Protein AF-A0A951C908-F1 (afdb_monomer_lite)

pLDDT: mean 84.34, std 16.62, range [38.09, 98.5]

Radius of gyration: 65.89 Å; chains: 1; bounding box: 167×29×152 Å

Sequence (182 aa):
MKGFLATVSIVTGALLAAGCATHKYVRNTTAPIQAKVDQVGDQTNKNSQEIDDTKKQVQQVDEKAQSGISAAQERASTADQHAATADQHANDALNKANQAGQSADQANHGLDSLRQVVANIDDYKLQTSATVPFKFNQFTLTADAKQDLDKLAGEIKSNKRYFIAVEGFTDNIGAKQYNEAL

Structure (mmCIF, N/CA/C/O backbone):
data_AF-A0A951C908-F1
#
_entry.id   AF-A0A951C908-F1
#
loop_
_atom_site.group_PDB
_atom_site.id
_atom_site.type_symbol
_atom_site.label_atom_id
_atom_site.label_alt_id
_atom_site.label_comp_id
_atom_site.label_asym_id
_atom_site.label_entity_id
_atom_site.label_seq_id
_atom_site.pdbx_PDB_ins_code
_atom_site.Cartn_x
_atom_site.Cartn_y
_atom_site.Cartn_z
_atom_site.occupancy
_atom_site.B_iso_or_equiv
_atom_site.auth_seq_id
_atom_site.auth_comp_id
_atom_site.auth_asym_id
_atom_site.auth_atom_id
_atom_site.pdbx_PDB_model_num
ATOM 1 N N . MET A 1 1 ? -111.734 -0.623 94.283 1.00 38.72 1 MET A N 1
ATOM 2 C CA . MET A 1 1 ? -111.024 -1.919 94.161 1.00 38.72 1 MET A CA 1
ATOM 3 C C . MET A 1 1 ? -109.627 -1.595 93.629 1.00 38.72 1 MET A C 1
ATOM 5 O O . MET A 1 1 ? -109.550 -1.154 92.499 1.00 38.72 1 MET A O 1
ATOM 9 N N . LYS A 1 2 ? -108.636 -1.292 94.481 1.00 38.09 2 LYS A N 1
ATOM 10 C CA . LYS A 1 2 ? -107.624 -2.183 95.106 1.00 38.09 2 LYS A CA 1
ATOM 11 C C . LYS A 1 2 ? -106.778 -3.001 94.104 1.00 38.09 2 LYS A C 1
ATOM 13 O O . LYS A 1 2 ? -107.316 -3.901 93.476 1.00 38.09 2 LYS A O 1
ATOM 18 N N . GLY A 1 3 ? -105.461 -2.738 94.102 1.00 40.25 3 GLY A N 1
ATOM 19 C CA . GLY A 1 3 ? -104.376 -3.519 93.471 1.00 40.25 3 GLY A CA 1
ATOM 20 C C . GLY A 1 3 ? -103.751 -2.773 92.281 1.00 40.25 3 GLY A C 1
ATOM 21 O O . GLY A 1 3 ? -104.494 -2.340 91.421 1.00 40.25 3 GLY A O 1
ATOM 22 N N . PHE A 1 4 ? -102.443 -2.539 92.146 1.00 39.53 4 PHE A N 1
ATOM 23 C CA . PHE A 1 4 ? -101.282 -3.204 92.732 1.00 39.53 4 PHE A CA 1
ATOM 24 C C . PHE A 1 4 ? -100.060 -2.26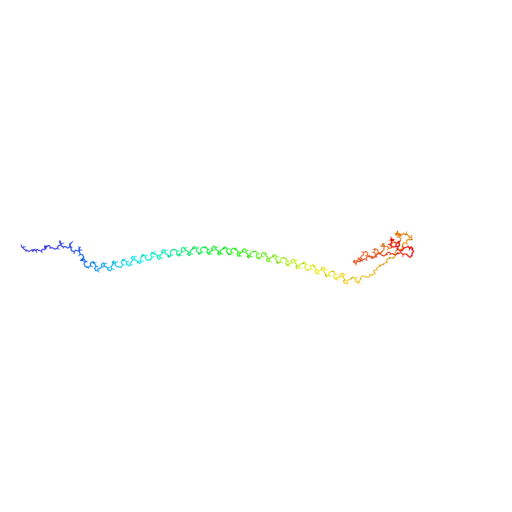1 92.693 1.00 39.53 4 PHE A C 1
ATOM 26 O O . PHE A 1 4 ? -99.907 -1.448 91.785 1.00 39.53 4 PHE A O 1
ATOM 33 N N . LEU A 1 5 ? -99.229 -2.382 93.724 1.00 44.66 5 LEU A N 1
ATOM 34 C CA . LEU A 1 5 ? -97.985 -1.664 93.996 1.00 44.66 5 LEU A CA 1
ATOM 35 C C . LEU A 1 5 ? -96.794 -2.240 93.202 1.00 44.66 5 LEU A C 1
ATOM 37 O O . LEU A 1 5 ? -96.797 -3.415 92.855 1.00 44.66 5 LEU A O 1
ATOM 41 N N . ALA A 1 6 ? -95.733 -1.425 93.132 1.00 45.84 6 ALA A N 1
ATOM 42 C CA . ALA A 1 6 ? -94.312 -1.799 93.078 1.00 45.84 6 ALA A CA 1
ATOM 43 C C . ALA A 1 6 ? -93.662 -2.067 91.706 1.00 45.84 6 ALA A C 1
ATOM 45 O O . ALA A 1 6 ? -93.577 -3.200 91.247 1.00 45.84 6 ALA A O 1
ATOM 46 N N . THR A 1 7 ? -93.001 -1.044 91.147 1.00 43.09 7 THR A N 1
ATOM 47 C CA . THR A 1 7 ? -91.666 -1.220 90.539 1.00 43.09 7 THR A CA 1
ATOM 48 C C . THR A 1 7 ? -90.875 0.084 90.668 1.00 43.09 7 THR A C 1
ATOM 50 O O . THR A 1 7 ? -91.046 1.034 89.913 1.00 43.09 7 THR A O 1
ATOM 53 N N . VAL A 1 8 ? -90.055 0.131 91.713 1.00 45.03 8 VAL A N 1
ATOM 54 C CA . VAL A 1 8 ? -89.189 1.234 92.135 1.00 45.03 8 VAL A CA 1
ATOM 55 C C . VAL A 1 8 ? -87.742 0.751 91.947 1.00 45.03 8 VAL A C 1
ATOM 57 O O . VAL A 1 8 ? -87.398 -0.332 92.407 1.00 45.03 8 VAL A O 1
ATOM 60 N N . SER A 1 9 ? -86.915 1.575 91.296 1.00 46.50 9 SER A N 1
ATOM 61 C CA . SER A 1 9 ? -85.472 1.734 91.571 1.00 46.50 9 SER A CA 1
ATOM 62 C C . SER A 1 9 ? -84.442 0.653 91.207 1.00 46.50 9 SER A C 1
ATOM 64 O O . SER A 1 9 ? -83.816 0.125 92.116 1.00 46.50 9 SER A O 1
ATOM 66 N N . ILE A 1 10 ? -84.081 0.472 89.925 1.00 46.44 10 ILE A N 1
ATOM 67 C CA . ILE A 1 10 ? -82.716 0.014 89.551 1.00 46.44 10 ILE A CA 1
ATOM 68 C C . ILE A 1 10 ? -82.312 0.557 88.161 1.00 46.44 10 ILE A C 1
ATOM 70 O O . ILE A 1 10 ? -82.307 -0.184 87.187 1.00 46.44 10 ILE A O 1
ATOM 74 N N . VAL A 1 11 ? -81.979 1.848 88.023 1.00 49.12 11 VAL A N 1
ATOM 75 C CA . VAL A 1 11 ? -81.277 2.342 86.803 1.00 49.12 11 VAL A CA 1
ATOM 76 C C . VAL A 1 11 ? -80.090 3.270 87.124 1.00 49.12 11 VAL A C 1
ATOM 78 O O . VAL A 1 11 ? -79.195 3.442 86.305 1.00 49.12 11 VAL A O 1
ATOM 81 N N . THR A 1 12 ? -79.965 3.792 88.345 1.00 51.06 12 THR A N 1
ATOM 82 C CA . THR A 1 12 ? -78.997 4.867 88.653 1.00 51.06 12 THR A CA 1
ATOM 83 C C . THR A 1 12 ? -77.665 4.395 89.267 1.00 51.06 12 THR A C 1
ATOM 85 O O . THR A 1 12 ? -77.062 5.125 90.045 1.00 51.06 12 THR A O 1
ATOM 88 N N . GLY A 1 13 ? -77.191 3.178 88.967 1.00 48.75 13 GLY A N 1
ATOM 89 C CA . GLY A 1 13 ? -76.059 2.566 89.695 1.00 48.75 13 GLY A CA 1
ATOM 90 C C . GLY A 1 13 ? -74.905 1.983 88.872 1.00 48.75 13 GLY A C 1
ATOM 91 O O . GLY A 1 13 ? -74.018 1.377 89.462 1.00 48.75 13 GLY A O 1
ATOM 92 N N . ALA A 1 14 ? -74.886 2.124 87.543 1.00 47.53 14 ALA A N 1
ATOM 93 C CA . ALA A 1 14 ? -73.928 1.407 86.682 1.00 47.53 14 ALA A CA 1
ATOM 94 C C . ALA A 1 14 ? -72.889 2.299 85.970 1.00 47.53 14 ALA A C 1
ATOM 96 O O . ALA A 1 14 ? -72.290 1.870 84.989 1.00 47.53 14 ALA A O 1
ATOM 97 N N . LEU A 1 15 ? -72.652 3.530 86.443 1.00 50.47 15 LEU A N 1
ATOM 98 C CA . LEU A 1 15 ? -71.740 4.483 85.782 1.00 50.47 15 LEU A CA 1
ATOM 99 C C . LE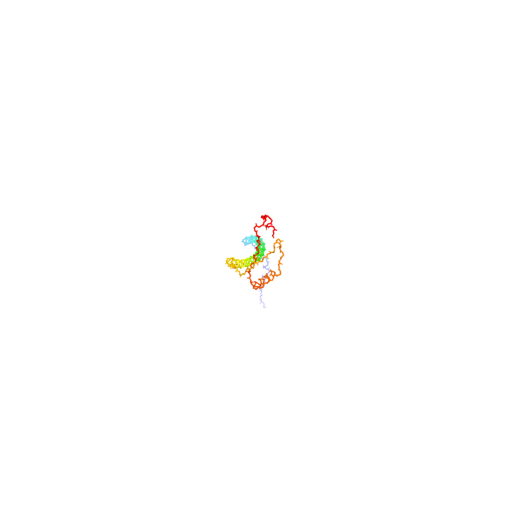U A 1 15 ? -70.408 4.744 86.507 1.00 50.47 15 LEU A C 1
ATOM 101 O O . LEU A 1 15 ? -69.632 5.567 86.037 1.00 50.47 15 LEU A O 1
ATOM 105 N N . LEU A 1 16 ? -70.090 4.051 87.609 1.00 49.31 16 LEU A N 1
ATOM 106 C CA . LEU A 1 16 ? -68.888 4.369 88.409 1.00 49.31 16 LEU A CA 1
ATOM 107 C C . LEU A 1 16 ? -67.951 3.188 88.731 1.00 49.31 16 LEU A C 1
ATOM 109 O O . LEU A 1 16 ? -67.000 3.367 89.483 1.00 49.31 16 LEU A O 1
ATOM 113 N N . ALA A 1 17 ? -68.149 2.001 88.146 1.00 48.22 17 ALA A N 1
ATOM 114 C CA . ALA A 1 17 ? -67.314 0.821 88.436 1.00 48.22 17 ALA A CA 1
ATOM 115 C C . ALA A 1 17 ? -66.466 0.306 87.252 1.00 48.22 17 ALA A C 1
ATOM 117 O O . ALA A 1 17 ? -65.855 -0.753 87.356 1.00 48.22 17 ALA A O 1
ATOM 118 N N . ALA A 1 18 ? -66.387 1.039 86.136 1.00 49.12 18 ALA A N 1
ATOM 119 C CA . ALA A 1 18 ? -65.608 0.629 84.957 1.00 49.12 18 ALA A CA 1
ATOM 120 C C . ALA A 1 18 ? -64.243 1.338 84.826 1.00 49.12 18 ALA A C 1
ATOM 122 O O . ALA A 1 18 ? -63.609 1.272 83.777 1.00 49.12 18 ALA A O 1
ATOM 123 N N . GLY A 1 19 ? -63.782 2.029 85.871 1.00 50.53 19 GLY A N 1
ATOM 124 C CA . GLY A 1 19 ? -62.608 2.901 85.804 1.00 50.53 19 GLY A CA 1
ATOM 125 C C . GLY A 1 19 ? -61.596 2.650 86.909 1.00 50.53 19 GLY A C 1
ATOM 126 O O . GLY A 1 19 ? -61.254 3.589 87.603 1.00 50.53 19 GLY A O 1
ATOM 127 N N . CYS A 1 20 ? -61.156 1.407 87.105 1.00 50.97 20 CYS A N 1
ATOM 128 C CA . CYS A 1 20 ? -59.936 1.066 87.851 1.00 50.97 20 CYS A CA 1
ATOM 129 C C . CYS A 1 20 ? -59.569 -0.383 87.515 1.00 50.97 20 CYS A C 1
ATOM 131 O O . CYS A 1 20 ? -59.779 -1.303 88.306 1.00 50.97 20 CYS A O 1
ATOM 133 N N . ALA A 1 21 ? -59.049 -0.610 86.305 1.00 55.09 21 ALA A N 1
ATOM 134 C CA . ALA A 1 21 ? -58.344 -1.851 86.016 1.00 55.09 21 ALA A CA 1
ATOM 135 C C . ALA A 1 21 ? -57.239 -2.002 87.076 1.00 55.09 21 ALA A C 1
ATOM 137 O O . ALA A 1 21 ? -56.363 -1.147 87.200 1.00 55.09 21 ALA A O 1
ATOM 138 N N . THR A 1 22 ? -57.349 -3.030 87.918 1.00 56.88 22 THR A N 1
ATOM 139 C CA . THR A 1 22 ? -56.466 -3.219 89.074 1.00 56.88 22 THR A CA 1
ATOM 140 C C . THR A 1 22 ? -55.001 -3.138 88.635 1.00 56.88 22 THR A C 1
ATOM 142 O O . THR A 1 22 ? -54.593 -3.778 87.664 1.00 56.88 22 THR A O 1
ATOM 145 N N . HIS A 1 23 ? -54.193 -2.352 89.354 1.00 57.44 23 HIS A N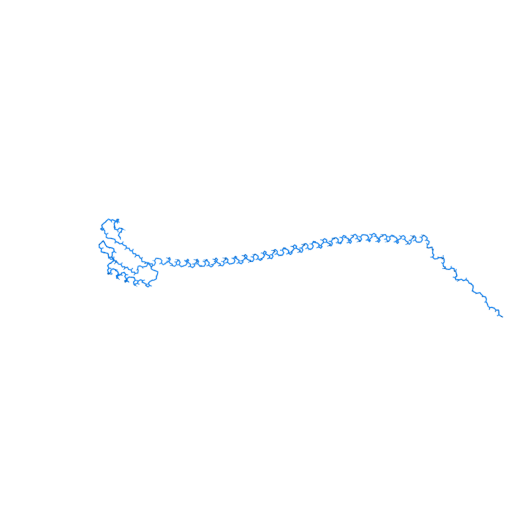 1
ATOM 146 C CA . HIS A 1 23 ? -52.778 -2.072 89.055 1.00 57.44 23 HIS A CA 1
ATOM 147 C C . HIS A 1 23 ? -51.952 -3.341 88.757 1.00 57.44 23 HIS A C 1
ATOM 149 O O . HIS A 1 23 ? -50.978 -3.307 88.012 1.00 57.44 23 HIS A O 1
ATOM 155 N N . LYS A 1 24 ? -52.363 -4.492 89.305 1.00 56.78 24 LYS A N 1
ATOM 156 C CA . LYS A 1 24 ? -51.734 -5.798 89.084 1.00 56.78 24 LYS A CA 1
ATOM 157 C C . LYS A 1 24 ? -52.078 -6.420 87.721 1.00 56.78 24 LYS A C 1
ATOM 159 O O . LYS A 1 24 ? -51.191 -6.997 87.105 1.00 56.78 24 LYS A O 1
ATOM 164 N N . TYR A 1 25 ? -53.311 -6.277 87.227 1.00 62.06 25 TYR A N 1
ATOM 165 C CA . TYR A 1 25 ? -53.727 -6.788 85.913 1.00 62.06 25 TYR A CA 1
ATOM 166 C C . TYR A 1 25 ? -53.185 -5.915 84.780 1.00 62.06 25 TYR A C 1
ATOM 168 O O . TYR A 1 25 ? -52.558 -6.432 83.863 1.00 62.06 25 TYR A O 1
ATOM 176 N N . VAL A 1 26 ? -53.308 -4.585 84.902 1.00 61.78 26 VAL A N 1
ATOM 177 C CA . VAL A 1 26 ? -52.733 -3.645 83.924 1.00 61.78 26 VAL A CA 1
ATOM 178 C C . VAL A 1 26 ? -51.243 -3.898 83.778 1.00 61.78 26 VAL A C 1
ATOM 180 O O . VAL A 1 26 ? -50.781 -4.059 82.659 1.00 61.78 26 VAL A O 1
ATOM 183 N N . ARG A 1 27 ? -50.498 -4.042 84.879 1.00 62.16 27 ARG A N 1
ATOM 184 C CA . ARG A 1 27 ? -49.054 -4.313 84.847 1.00 62.16 27 ARG A CA 1
ATOM 185 C C . ARG A 1 27 ? -48.707 -5.683 84.246 1.00 62.16 27 ARG A C 1
ATOM 187 O O . ARG A 1 27 ? -47.724 -5.773 83.521 1.00 62.16 27 ARG A O 1
ATOM 194 N N . ASN A 1 28 ? -49.516 -6.722 84.480 1.00 64.62 28 ASN A N 1
ATOM 195 C CA . ASN A 1 28 ? -49.289 -8.058 83.910 1.00 64.62 28 ASN A CA 1
ATOM 196 C C . ASN A 1 28 ? -49.623 -8.136 82.405 1.00 64.62 28 ASN A C 1
ATOM 198 O O . ASN A 1 28 ? -49.026 -8.930 81.686 1.00 64.62 28 ASN A O 1
ATOM 202 N N . THR A 1 29 ? -50.543 -7.298 81.915 1.00 61.88 29 THR A N 1
ATOM 203 C CA . THR A 1 29 ? -50.921 -7.226 80.492 1.00 61.88 29 THR A CA 1
ATOM 204 C C . THR A 1 29 ? -50.110 -6.182 79.707 1.00 61.88 29 THR A C 1
ATOM 206 O O . THR A 1 29 ? -49.845 -6.388 78.528 1.00 61.88 29 THR A O 1
ATOM 209 N N . THR A 1 30 ? -49.663 -5.087 80.333 1.00 66.19 30 THR A N 1
ATOM 210 C CA . THR A 1 30 ? -48.865 -4.028 79.674 1.00 66.19 30 THR A CA 1
ATOM 211 C C . THR A 1 30 ? -47.368 -4.315 79.642 1.00 66.19 30 THR A C 1
ATOM 213 O O . THR A 1 30 ? -46.723 -3.906 78.686 1.00 66.19 30 THR A O 1
ATOM 216 N N . ALA A 1 31 ? -46.804 -5.063 80.598 1.00 71.12 31 ALA A N 1
ATOM 217 C CA . ALA A 1 31 ? -45.388 -5.450 80.568 1.00 71.12 31 ALA A CA 1
ATOM 218 C C . ALA A 1 3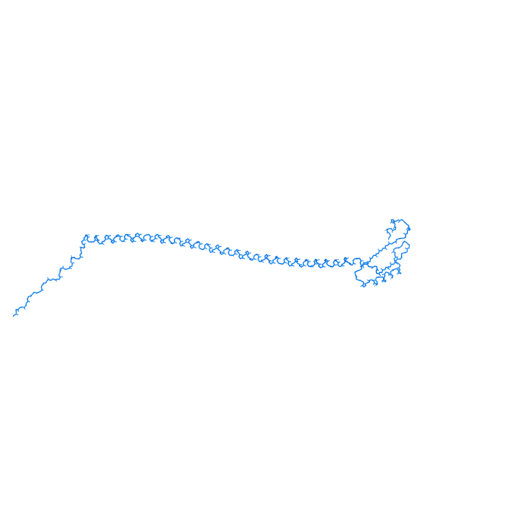1 ? -44.957 -6.201 79.283 1.00 71.12 31 ALA A C 1
ATOM 220 O O . ALA A 1 31 ? -43.960 -5.799 78.682 1.00 71.12 31 ALA A O 1
ATOM 221 N N . PRO A 1 32 ? -45.681 -7.232 78.793 1.00 75.75 32 PRO A N 1
ATOM 222 C CA . PRO A 1 32 ? -45.327 -7.884 77.529 1.00 75.75 32 PRO A CA 1
ATOM 223 C C . PRO A 1 32 ? -45.559 -6.987 76.302 1.00 75.75 32 PRO A C 1
ATOM 225 O O . PRO A 1 32 ? -44.880 -7.149 75.290 1.00 75.75 32 PRO A O 1
ATOM 228 N N . ILE A 1 33 ? -46.490 -6.029 76.379 1.00 77.19 33 ILE A N 1
ATOM 229 C CA . ILE A 1 33 ? -46.731 -5.052 75.307 1.00 77.19 33 ILE A CA 1
ATOM 230 C C . ILE A 1 33 ? -45.586 -4.039 75.248 1.00 77.19 33 ILE A C 1
ATOM 232 O O . ILE A 1 33 ? -45.081 -3.784 74.162 1.00 77.19 33 ILE A O 1
ATOM 236 N N . GLN A 1 34 ? -45.130 -3.525 76.392 1.00 75.81 34 GLN A N 1
ATOM 237 C CA . GLN A 1 34 ? -43.972 -2.637 76.473 1.00 75.81 34 GLN A CA 1
ATOM 238 C C . GLN A 1 34 ? -42.723 -3.329 75.918 1.00 75.81 34 GLN A C 1
ATOM 240 O O . GLN A 1 34 ? -42.076 -2.777 75.042 1.00 75.81 34 GLN A O 1
ATOM 245 N N . ALA A 1 35 ? -42.468 -4.585 76.304 1.00 80.31 35 ALA A N 1
ATOM 246 C CA . ALA A 1 35 ? -41.351 -5.362 75.764 1.00 80.31 35 ALA A CA 1
ATOM 247 C C . ALA A 1 35 ? -41.432 -5.558 74.235 1.00 80.31 35 ALA A C 1
ATOM 249 O O . ALA A 1 35 ? -40.418 -5.480 73.546 1.00 80.31 35 ALA A O 1
ATOM 250 N N . LYS A 1 36 ? -42.634 -5.779 73.679 1.00 83.62 36 LYS A N 1
ATOM 251 C CA . LYS A 1 36 ? -42.850 -5.845 72.221 1.00 83.62 36 LYS A CA 1
ATOM 252 C C . LYS A 1 36 ? -42.656 -4.490 71.542 1.00 83.62 36 LYS A C 1
ATOM 254 O O . LYS A 1 36 ? -42.120 -4.462 70.441 1.00 83.62 36 LYS A O 1
ATOM 259 N N . VAL A 1 37 ? -43.087 -3.391 72.160 1.00 88.12 37 VAL A N 1
ATOM 260 C CA . VAL A 1 37 ? -42.884 -2.028 71.643 1.00 88.12 37 VAL A CA 1
ATOM 261 C C . VAL A 1 37 ? -41.404 -1.664 71.654 1.00 88.12 37 VAL A C 1
ATOM 263 O O . VAL A 1 37 ? -40.915 -1.166 70.647 1.00 88.12 37 VAL A O 1
ATOM 266 N N . ASP A 1 38 ? -40.683 -1.988 72.725 1.00 86.88 38 ASP A N 1
ATOM 267 C CA . ASP A 1 38 ? -39.240 -1.771 72.830 1.00 86.88 38 ASP A CA 1
ATOM 268 C C . ASP A 1 38 ? -38.498 -2.609 71.773 1.00 86.88 38 ASP A C 1
ATOM 270 O O . ASP A 1 38 ? -37.691 -2.077 71.018 1.00 86.88 38 ASP A O 1
ATOM 274 N N . GLN A 1 39 ? -38.865 -3.888 71.603 1.00 89.31 39 GLN A N 1
ATOM 275 C CA . GLN A 1 39 ? -38.313 -4.749 70.549 1.00 89.31 39 GLN A CA 1
ATOM 276 C C . GLN A 1 39 ? -38.608 -4.218 69.136 1.00 89.31 39 GLN A C 1
ATOM 278 O O . GLN A 1 39 ? -37.747 -4.280 68.259 1.00 89.31 39 GLN A O 1
ATOM 283 N N . VAL A 1 40 ? -39.820 -3.712 68.885 1.00 90.88 40 VAL A N 1
ATOM 284 C CA . VAL A 1 40 ? -40.182 -3.098 67.597 1.00 90.88 40 VAL A CA 1
ATOM 285 C C . VAL A 1 40 ? -39.431 -1.784 67.392 1.00 90.88 40 VAL A C 1
ATOM 287 O O . VAL A 1 40 ? -39.007 -1.517 66.272 1.00 90.88 40 VAL A O 1
ATOM 290 N N . GLY A 1 41 ? -39.220 -0.991 68.443 1.00 90.50 41 GLY A N 1
ATOM 291 C CA . GLY A 1 41 ? -38.396 0.217 68.413 1.00 90.50 41 GLY A CA 1
ATOM 292 C C . GLY A 1 41 ? -36.944 -0.096 68.057 1.00 90.50 41 GLY A C 1
ATOM 293 O O . GLY A 1 41 ? -36.398 0.495 67.127 1.00 90.50 41 GLY A O 1
ATOM 294 N N . ASP A 1 42 ? -36.353 -1.100 68.705 1.00 92.81 42 ASP A N 1
ATOM 295 C CA . ASP A 1 42 ? -35.003 -1.583 68.409 1.00 92.81 42 ASP A CA 1
ATOM 296 C C . ASP A 1 42 ? -34.890 -2.126 66.981 1.00 92.81 42 ASP A C 1
ATOM 298 O O . ASP A 1 42 ? -33.942 -1.803 66.263 1.00 92.81 42 ASP A O 1
ATOM 302 N N . GLN A 1 43 ? -35.869 -2.920 66.534 1.00 93.50 43 GLN A N 1
ATOM 303 C CA . GLN A 1 43 ? -35.903 -3.432 65.164 1.00 93.50 43 GLN A CA 1
ATOM 304 C C . GLN A 1 43 ? -36.079 -2.302 64.143 1.00 93.50 43 GLN A C 1
ATOM 306 O O . GLN A 1 43 ? -35.447 -2.325 63.093 1.00 93.50 43 GLN A O 1
ATOM 311 N N . THR A 1 44 ? -36.897 -1.293 64.446 1.00 93.69 44 THR A N 1
ATOM 312 C CA . THR A 1 44 ? -37.101 -0.123 63.579 1.00 93.69 44 THR A CA 1
ATOM 313 C C . THR A 1 44 ? -35.819 0.694 63.460 1.00 93.69 44 THR A C 1
ATOM 315 O O . THR A 1 44 ? -35.453 1.093 62.357 1.00 93.69 44 THR A O 1
ATOM 318 N N . ASN A 1 45 ? -35.096 0.894 64.564 1.00 94.12 45 ASN A N 1
ATOM 319 C CA . ASN A 1 45 ? -33.812 1.593 64.562 1.00 94.12 45 ASN A CA 1
ATOM 320 C C . ASN A 1 45 ? -32.752 0.833 63.753 1.00 94.12 45 ASN A C 1
ATOM 322 O O . ASN A 1 45 ? -32.056 1.450 62.947 1.00 94.12 45 ASN A O 1
ATOM 326 N N . LYS A 1 46 ? -32.675 -0.497 63.904 1.00 95.25 46 LYS A N 1
ATOM 327 C CA . LYS A 1 46 ? -31.798 -1.354 63.086 1.00 95.25 46 LYS A CA 1
ATOM 328 C C . LYS A 1 46 ? -32.152 -1.277 61.604 1.00 95.25 46 LYS A C 1
ATOM 330 O O . LYS A 1 46 ? -31.282 -0.991 60.792 1.00 95.25 46 LYS A O 1
ATOM 335 N N . ASN A 1 47 ? -33.430 -1.436 61.260 1.00 94.31 47 ASN A N 1
ATOM 336 C CA . ASN A 1 47 ? -33.891 -1.334 59.877 1.00 94.31 47 ASN A CA 1
ATOM 337 C C . ASN A 1 47 ? -33.585 0.051 59.282 1.00 94.31 47 ASN A C 1
ATOM 339 O O . ASN A 1 47 ? -33.205 0.148 58.122 1.00 94.31 47 ASN A O 1
ATOM 343 N N . SER A 1 48 ? -33.729 1.128 60.061 1.00 94.50 48 SER A N 1
ATOM 344 C CA . SER A 1 48 ? -33.410 2.491 59.616 1.00 94.50 48 SER A CA 1
ATOM 345 C C . SER A 1 48 ? -31.918 2.655 59.294 1.00 94.50 48 SER A C 1
ATOM 347 O O . SER A 1 48 ? -31.573 3.231 58.264 1.00 94.50 48 SER A O 1
ATOM 349 N N . GLN A 1 49 ? -31.032 2.093 60.126 1.00 95.88 49 GLN A N 1
ATOM 350 C CA . GLN A 1 49 ? -29.587 2.069 59.867 1.00 95.88 49 GLN A CA 1
ATOM 351 C C . GLN A 1 49 ? -29.244 1.244 58.621 1.00 95.88 49 GLN A C 1
ATOM 353 O O . GLN A 1 49 ? -28.520 1.728 57.755 1.00 95.88 49 GLN A O 1
ATOM 358 N N . GLU A 1 50 ? -29.816 0.045 58.480 1.00 95.81 50 GLU A N 1
ATOM 359 C CA . GLU A 1 50 ? -29.612 -0.802 57.298 1.00 95.81 50 GLU A CA 1
ATOM 360 C C . GLU A 1 50 ? -30.099 -0.126 56.009 1.00 95.81 50 GLU A C 1
ATOM 362 O O . GLU A 1 50 ? -29.451 -0.245 54.969 1.00 95.81 50 GLU A O 1
ATOM 367 N N . ILE A 1 51 ? -31.212 0.615 56.058 1.00 96.12 51 ILE A N 1
ATOM 368 C CA . ILE A 1 51 ? -31.717 1.389 54.916 1.00 96.12 51 ILE A CA 1
ATOM 369 C C . ILE A 1 51 ? -30.756 2.527 54.555 1.00 96.12 51 ILE A C 1
ATOM 371 O O . ILE A 1 51 ? -30.496 2.736 53.369 1.00 96.12 51 ILE A O 1
ATOM 375 N N . ASP A 1 52 ? -30.221 3.257 55.537 1.00 96.19 52 ASP A N 1
ATOM 376 C CA . ASP A 1 52 ? -29.250 4.330 55.285 1.00 96.19 52 ASP A CA 1
ATOM 377 C C . ASP A 1 52 ? -27.950 3.784 54.676 1.00 96.19 52 ASP A C 1
ATOM 379 O O . ASP A 1 52 ? -27.441 4.319 53.688 1.00 96.19 52 ASP A O 1
ATOM 383 N N . ASP A 1 53 ? -27.458 2.659 55.193 1.00 96.81 53 ASP A N 1
ATOM 384 C CA . ASP A 1 53 ? -26.284 1.977 54.651 1.00 96.81 53 ASP A CA 1
ATOM 385 C C . ASP A 1 53 ? -26.543 1.425 53.247 1.00 96.81 53 ASP A C 1
ATOM 387 O O . ASP A 1 53 ? -25.721 1.613 52.347 1.00 96.81 53 ASP A O 1
ATOM 391 N N . THR A 1 54 ? -27.716 0.833 53.012 1.00 96.62 54 THR A N 1
ATOM 392 C CA . THR A 1 54 ? -28.139 0.385 51.677 1.00 96.62 54 THR A CA 1
ATOM 393 C C . THR A 1 54 ? -28.191 1.562 50.707 1.00 96.62 54 THR A C 1
ATOM 395 O O . THR A 1 54 ? -27.700 1.460 49.586 1.00 96.62 54 THR A O 1
ATOM 398 N N . LYS A 1 55 ? -28.723 2.715 51.126 1.00 96.69 55 LYS A N 1
ATOM 399 C CA . LYS A 1 55 ? -28.781 3.920 50.291 1.00 96.69 55 LYS A CA 1
ATOM 400 C C . LYS A 1 55 ? -27.384 4.410 49.907 1.00 96.69 55 LYS A C 1
ATOM 402 O O . LYS A 1 55 ? -27.168 4.743 48.743 1.00 96.69 55 LYS A O 1
ATOM 407 N N . LYS A 1 56 ? -26.430 4.409 50.845 1.00 97.19 56 LYS A N 1
ATOM 408 C CA . LYS A 1 56 ? -25.023 4.741 50.558 1.00 97.19 56 LYS A CA 1
ATOM 409 C C . LYS A 1 56 ? -24.394 3.743 49.589 1.00 97.19 56 LYS A C 1
ATOM 411 O O . LYS A 1 56 ? -23.707 4.155 48.660 1.00 97.19 56 LYS A O 1
ATOM 416 N N . GLN A 1 57 ? -24.640 2.446 49.774 1.00 97.25 57 GLN A N 1
ATOM 417 C CA . GLN A 1 57 ? -24.140 1.414 48.862 1.00 97.25 57 GLN A CA 1
ATOM 418 C C . GLN A 1 57 ? -24.701 1.589 47.448 1.00 97.25 57 GLN A C 1
ATOM 420 O O . GLN A 1 57 ? -23.937 1.523 46.490 1.00 97.25 57 GLN A O 1
ATOM 425 N N . VAL A 1 58 ? -26.001 1.868 47.309 1.00 97.31 58 VAL A N 1
ATOM 426 C CA . VAL A 1 58 ? -26.632 2.133 46.007 1.00 97.31 58 VAL A CA 1
ATOM 427 C C . VAL A 1 58 ? -26.005 3.355 45.338 1.00 97.31 58 VAL A C 1
ATOM 429 O O . VAL A 1 58 ? -25.607 3.260 44.184 1.00 97.31 58 VAL A O 1
ATOM 432 N N . GLN A 1 59 ? -25.815 4.460 46.066 1.00 96.94 59 GLN A N 1
ATOM 433 C CA . GLN A 1 59 ? -25.142 5.650 45.525 1.00 96.94 59 GLN A CA 1
ATOM 434 C C . GLN A 1 59 ? -23.717 5.345 45.043 1.00 96.94 59 GLN A C 1
ATOM 436 O O . GLN A 1 59 ? -23.337 5.738 43.944 1.00 96.94 59 GLN A O 1
ATOM 441 N N . GLN A 1 60 ? -22.941 4.589 45.822 1.00 97.19 60 GLN A N 1
ATOM 442 C CA . GLN A 1 60 ? -21.590 4.179 45.426 1.00 97.19 60 GLN A CA 1
ATOM 443 C C . GLN A 1 60 ? -21.585 3.260 44.199 1.00 97.19 60 GLN A C 1
ATOM 445 O O . GLN A 1 60 ? -20.662 3.319 43.384 1.00 97.19 60 GLN A O 1
ATOM 450 N N . VAL A 1 61 ? -22.576 2.374 44.078 1.00 97.62 61 VAL A N 1
ATOM 451 C CA . VAL A 1 61 ? -22.729 1.504 42.907 1.00 97.62 61 VAL A CA 1
ATOM 452 C C . VAL A 1 61 ? -23.097 2.328 41.678 1.00 97.62 61 VAL A C 1
ATOM 454 O O . VAL A 1 61 ? -22.475 2.124 40.639 1.00 97.62 61 VAL A O 1
ATOM 457 N N . ASP A 1 62 ? -24.017 3.285 41.797 1.00 97.38 62 ASP A N 1
ATOM 458 C CA . ASP A 1 62 ? -24.405 4.180 40.703 1.00 97.38 62 ASP A CA 1
ATOM 459 C C . ASP A 1 62 ? -23.220 5.026 40.219 1.00 97.38 62 ASP A C 1
ATOM 461 O O . ASP A 1 62 ? -22.950 5.081 39.019 1.00 97.38 62 ASP A O 1
ATOM 465 N N . GLU A 1 63 ? -22.439 5.608 41.134 1.00 97.12 63 GLU A N 1
ATOM 466 C CA . GLU A 1 63 ? -21.226 6.362 40.790 1.00 97.12 63 GLU A CA 1
ATOM 467 C C . GLU A 1 63 ? -20.196 5.491 40.058 1.00 97.12 63 GLU A C 1
ATOM 469 O O . GLU A 1 63 ? -19.635 5.891 39.031 1.00 97.12 63 GLU A O 1
ATOM 474 N N . LYS A 1 64 ? -19.958 4.265 40.545 1.00 97.19 64 LYS A N 1
ATOM 475 C CA . LYS A 1 64 ? -19.054 3.312 39.883 1.00 97.19 64 LYS A CA 1
ATOM 476 C C . LYS A 1 64 ? -19.583 2.875 38.524 1.00 97.19 64 LYS A C 1
ATOM 478 O O . LYS A 1 64 ? -18.790 2.751 37.593 1.00 97.19 64 LYS A O 1
ATOM 483 N N . ALA A 1 65 ? -20.886 2.647 38.397 1.00 97.88 65 ALA A N 1
ATOM 484 C CA . ALA A 1 65 ? -21.513 2.271 37.139 1.00 97.88 65 ALA A CA 1
ATOM 485 C C . ALA A 1 65 ? -21.384 3.403 36.114 1.00 97.88 65 ALA A C 1
ATOM 487 O O . ALA A 1 65 ? -20.938 3.164 34.994 1.00 97.88 65 ALA A O 1
ATOM 488 N N . GLN A 1 66 ? -21.673 4.644 36.506 1.00 97.31 66 GLN A N 1
ATOM 489 C CA . GLN A 1 66 ? -21.560 5.812 35.636 1.00 97.31 66 GLN A CA 1
ATOM 490 C C . GLN A 1 66 ? -20.107 6.078 35.206 1.00 97.31 66 GLN A C 1
ATOM 492 O O . GLN A 1 66 ? -19.843 6.350 34.029 1.00 97.31 66 GLN A O 1
ATOM 497 N N . SER A 1 67 ? -19.152 5.940 36.130 1.00 97.50 67 SER A N 1
ATOM 498 C CA . SER A 1 67 ? -17.717 6.023 35.830 1.00 97.50 67 SER A CA 1
ATOM 499 C C . SER A 1 67 ? -17.268 4.899 34.889 1.00 97.50 67 SER A C 1
ATOM 501 O O . SER A 1 67 ? -16.590 5.147 33.891 1.00 97.50 67 SER A O 1
ATOM 503 N N . GLY A 1 68 ? -17.720 3.669 35.144 1.00 97.94 68 GLY A N 1
ATOM 504 C CA . GLY A 1 68 ? -17.437 2.504 34.310 1.00 97.94 68 GLY A CA 1
ATOM 505 C C . GLY A 1 68 ? -17.976 2.646 32.886 1.00 97.94 68 GLY A C 1
ATOM 506 O O . GLY A 1 68 ? -17.255 2.346 31.938 1.00 97.94 68 GLY A O 1
ATOM 507 N N . ILE A 1 69 ? -19.202 3.154 32.725 1.00 97.75 69 ILE A N 1
ATOM 508 C CA . ILE A 1 69 ? -19.805 3.446 31.415 1.00 97.75 69 ILE A CA 1
ATOM 509 C C . ILE A 1 69 ? -18.987 4.507 30.676 1.00 97.75 69 ILE A C 1
ATOM 511 O O . ILE A 1 69 ? -18.642 4.307 29.514 1.00 97.75 69 ILE A O 1
ATOM 515 N N . SER A 1 70 ? -18.623 5.597 31.355 1.00 97.56 70 SER A N 1
ATOM 516 C CA . SER A 1 70 ? -17.829 6.678 30.754 1.00 97.56 70 SER A CA 1
ATOM 517 C C . SER A 1 70 ? -16.466 6.168 30.273 1.00 97.56 70 SER A C 1
ATOM 519 O O . SER A 1 70 ? -16.090 6.390 29.124 1.00 97.56 70 SER A O 1
ATOM 521 N N . ALA A 1 71 ? -15.766 5.397 31.110 1.00 98.19 71 ALA A N 1
ATOM 522 C CA . ALA A 1 71 ? -14.487 4.788 30.753 1.00 98.19 71 ALA A CA 1
ATOM 523 C C . ALA A 1 71 ? -14.622 3.758 29.617 1.00 98.19 71 ALA A C 1
ATOM 525 O O . ALA A 1 71 ? -13.746 3.659 28.758 1.00 98.19 71 ALA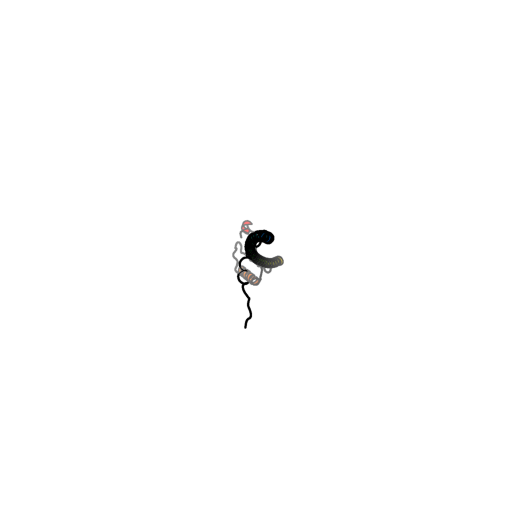 A O 1
ATOM 526 N N . ALA A 1 72 ? -15.707 2.978 29.593 1.00 98.00 72 ALA A N 1
ATOM 527 C CA . ALA A 1 72 ? -15.978 2.037 28.509 1.00 98.00 72 ALA A CA 1
ATOM 528 C C . ALA A 1 72 ? -16.218 2.765 27.180 1.00 98.00 72 ALA A C 1
ATOM 530 O O . ALA A 1 72 ? -15.691 2.344 26.153 1.00 98.00 72 ALA A O 1
ATOM 531 N N . GLN A 1 73 ? -16.954 3.876 27.204 1.00 98.12 73 GLN A N 1
ATOM 532 C CA . GLN A 1 73 ? -17.252 4.672 26.019 1.00 98.12 73 GLN A CA 1
ATOM 533 C C . GLN A 1 73 ? -16.012 5.391 25.472 1.00 98.12 73 GLN A C 1
ATOM 535 O O . GLN A 1 73 ? -15.801 5.410 24.261 1.00 98.12 73 GLN A O 1
ATOM 540 N N . GLU A 1 74 ? -15.144 5.901 26.346 1.00 98.12 74 GLU A N 1
ATOM 541 C CA . GLU A 1 74 ? -13.852 6.475 25.953 1.00 98.12 74 GLU A CA 1
ATOM 542 C C . GLU A 1 74 ? -12.939 5.422 25.305 1.00 98.12 74 GLU A C 1
ATOM 544 O O . GLU A 1 74 ? -12.366 5.651 24.235 1.00 98.12 74 GLU A O 1
ATOM 549 N N . ARG A 1 75 ? -12.851 4.228 25.908 1.00 98.12 75 ARG A N 1
ATOM 550 C CA . ARG A 1 75 ? -12.084 3.108 25.345 1.00 98.12 75 ARG A CA 1
ATOM 551 C C . ARG A 1 75 ? -12.637 2.652 24.000 1.00 98.12 75 ARG A C 1
ATOM 553 O O . ARG A 1 75 ? -11.843 2.400 23.101 1.00 98.12 75 ARG A O 1
ATOM 560 N N . ALA A 1 76 ? -13.959 2.571 23.855 1.00 98.31 76 ALA A N 1
ATOM 561 C CA . ALA A 1 76 ? -14.602 2.244 22.586 1.00 98.31 76 ALA A CA 1
ATOM 562 C C . ALA A 1 76 ? -14.266 3.291 21.514 1.00 98.31 76 ALA A C 1
ATOM 564 O O . ALA A 1 76 ? -13.756 2.933 20.459 1.00 98.31 76 ALA A O 1
ATOM 565 N N . SER A 1 77 ? -14.408 4.583 21.828 1.00 98.12 77 SER A N 1
ATOM 566 C CA . SER A 1 77 ? -14.045 5.665 20.904 1.00 98.12 77 SER A CA 1
ATOM 567 C C . SER A 1 77 ? -12.568 5.627 20.503 1.00 98.12 77 SER A C 1
ATOM 569 O O . SER A 1 77 ? -12.234 5.911 19.356 1.00 98.12 77 SER A O 1
ATOM 571 N N . THR A 1 78 ? -11.670 5.300 21.434 1.00 98.19 78 THR A N 1
ATOM 572 C CA . THR A 1 78 ? -10.233 5.176 21.144 1.00 98.19 78 THR A CA 1
ATOM 573 C C . THR A 1 78 ? -9.953 3.963 20.258 1.00 98.19 78 THR A C 1
ATOM 575 O O . THR A 1 78 ? -9.155 4.043 19.327 1.00 98.19 78 THR A O 1
ATOM 578 N N . ALA A 1 79 ? -10.628 2.841 20.519 1.00 98.31 79 ALA A N 1
ATOM 579 C CA . ALA A 1 79 ? -10.518 1.638 19.704 1.00 98.31 79 ALA A CA 1
ATOM 580 C C . ALA A 1 79 ? -11.015 1.879 18.271 1.00 98.31 79 ALA A C 1
ATOM 582 O O . ALA A 1 79 ? -10.331 1.480 17.331 1.00 98.31 79 ALA A O 1
ATOM 583 N N . ASP A 1 80 ? -12.129 2.596 18.099 1.00 98.06 80 ASP A N 1
ATOM 584 C CA . ASP A 1 80 ? -12.657 2.971 16.783 1.00 98.06 80 ASP A CA 1
ATOM 585 C C . ASP A 1 80 ? -11.679 3.873 16.016 1.00 98.06 80 ASP A C 1
ATOM 587 O O . ASP A 1 80 ? -11.442 3.674 14.824 1.00 98.06 80 ASP A O 1
ATOM 591 N N . GLN A 1 81 ? -11.046 4.832 16.700 1.00 98.25 81 GLN A N 1
ATOM 592 C CA . GLN A 1 81 ? -10.006 5.675 16.101 1.00 98.25 81 GLN A CA 1
ATOM 593 C C . GLN A 1 81 ? -8.787 4.854 15.672 1.00 98.25 81 GLN A C 1
ATOM 595 O O . GLN A 1 81 ? -8.315 5.000 14.546 1.00 98.25 81 GLN A O 1
ATOM 600 N N . HIS A 1 82 ? -8.295 3.960 16.535 1.00 98.06 82 HIS A N 1
ATOM 601 C CA . HIS A 1 82 ? -7.183 3.072 16.196 1.00 98.06 82 HIS A CA 1
ATOM 602 C C . HIS A 1 82 ? -7.518 2.150 15.020 1.00 98.06 82 HIS A C 1
ATOM 604 O O . HIS A 1 82 ? -6.663 1.950 14.159 1.00 98.06 82 HIS A O 1
ATOM 610 N N . ALA A 1 83 ? -8.742 1.619 14.955 1.00 98.38 83 ALA A N 1
ATOM 611 C CA . ALA A 1 83 ? -9.202 0.807 13.833 1.00 98.38 83 ALA A CA 1
ATOM 612 C C . ALA A 1 83 ? -9.205 1.617 12.527 1.00 98.38 83 ALA A C 1
ATOM 614 O O . ALA A 1 83 ? -8.615 1.184 11.541 1.00 98.38 83 ALA A O 1
ATOM 615 N N . ALA A 1 84 ? -9.752 2.837 12.543 1.00 98.12 84 ALA A N 1
ATOM 616 C CA . ALA A 1 84 ? -9.751 3.715 11.374 1.00 98.12 84 ALA A CA 1
ATOM 617 C C . ALA A 1 84 ? -8.328 4.068 10.898 1.00 98.12 84 ALA A C 1
ATOM 619 O O . ALA A 1 84 ? -8.052 4.068 9.697 1.00 98.12 84 ALA A O 1
ATOM 620 N N . THR A 1 85 ? -7.399 4.337 11.821 1.00 98.00 85 THR A N 1
ATOM 621 C CA . THR A 1 85 ? -5.986 4.576 11.484 1.00 98.00 85 THR A CA 1
ATOM 622 C C . THR A 1 85 ? -5.304 3.315 10.944 1.00 98.00 85 THR A C 1
ATOM 624 O O . THR A 1 85 ? -4.526 3.398 9.993 1.00 98.00 85 THR A O 1
ATOM 627 N N . ALA A 1 86 ? -5.605 2.137 11.495 1.00 98.12 86 ALA A N 1
ATOM 628 C CA . ALA A 1 86 ? -5.084 0.871 10.987 1.00 98.12 86 ALA A CA 1
ATOM 629 C C . ALA A 1 86 ? -5.566 0.590 9.554 1.00 98.12 86 ALA A C 1
ATOM 631 O O . ALA A 1 86 ? -4.754 0.218 8.706 1.00 98.12 86 ALA A O 1
ATOM 632 N N . ASP A 1 87 ? -6.842 0.848 9.259 1.00 98.12 87 ASP A N 1
ATOM 633 C CA . ASP A 1 87 ? -7.407 0.712 7.912 1.00 98.12 87 ASP A CA 1
ATOM 634 C C . ASP A 1 87 ? -6.740 1.671 6.915 1.00 98.12 87 ASP A C 1
ATOM 636 O O . ASP A 1 87 ? -6.420 1.289 5.787 1.00 98.12 87 ASP A O 1
ATOM 640 N N . GLN A 1 88 ? -6.464 2.912 7.328 1.00 98.19 88 GLN A N 1
ATOM 641 C CA . GLN A 1 88 ? -5.704 3.865 6.514 1.00 98.19 88 GLN A CA 1
ATOM 642 C C . GLN A 1 88 ? -4.295 3.347 6.206 1.00 98.19 88 GLN A C 1
ATOM 644 O O . GLN A 1 88 ? -3.892 3.317 5.043 1.00 98.19 88 GLN A O 1
ATOM 649 N N . HIS A 1 89 ? -3.565 2.870 7.218 1.00 98.19 89 HIS A N 1
ATOM 650 C CA . HIS A 1 89 ? -2.232 2.300 7.021 1.00 98.19 89 HIS A CA 1
ATOM 651 C C . HIS A 1 89 ? -2.243 1.059 6.122 1.00 98.19 89 HIS A C 1
ATOM 653 O O . HIS A 1 89 ? -1.334 0.894 5.306 1.00 98.19 89 HIS A O 1
ATOM 659 N N . ALA A 1 90 ? -3.262 0.204 6.235 1.00 98.25 90 ALA A N 1
ATOM 660 C CA . ALA A 1 90 ? -3.425 -0.957 5.368 1.00 98.25 90 ALA A CA 1
ATOM 661 C C . ALA A 1 90 ? -3.633 -0.541 3.903 1.00 98.25 90 ALA A C 1
ATOM 663 O O . ALA A 1 90 ? -2.971 -1.074 3.010 1.00 98.25 90 ALA A O 1
ATOM 664 N N . ASN A 1 91 ? -4.480 0.460 3.652 1.00 98.25 91 ASN A N 1
ATOM 665 C CA . ASN A 1 91 ? -4.706 0.997 2.309 1.00 98.25 91 ASN A CA 1
ATOM 666 C C . ASN A 1 91 ? -3.441 1.641 1.720 1.00 98.25 91 ASN A C 1
ATOM 668 O O . ASN A 1 91 ? -3.093 1.388 0.565 1.00 98.25 91 ASN A O 1
ATOM 672 N N . ASP A 1 92 ? -2.702 2.413 2.516 1.00 98.00 92 ASP A N 1
ATOM 673 C CA . ASP A 1 92 ? -1.425 2.997 2.095 1.00 98.00 92 ASP A CA 1
ATOM 674 C C . ASP A 1 92 ? -0.382 1.924 1.761 1.00 98.00 92 ASP A C 1
ATOM 676 O O . ASP A 1 92 ? 0.359 2.051 0.780 1.00 98.00 92 ASP A O 1
ATOM 680 N N . ALA A 1 93 ? -0.322 0.849 2.552 1.00 98.25 93 ALA A N 1
ATOM 681 C CA . ALA A 1 93 ? 0.566 -0.280 2.298 1.00 98.25 93 ALA A CA 1
ATOM 682 C C . ALA A 1 93 ? 0.202 -1.009 0.996 1.00 98.25 93 ALA A C 1
ATOM 684 O O . ALA A 1 93 ? 1.095 -1.299 0.197 1.00 98.25 93 ALA A O 1
ATOM 685 N N . LEU A 1 94 ? -1.090 -1.244 0.741 1.00 98.50 94 LEU A N 1
ATOM 686 C CA . LEU A 1 94 ? -1.573 -1.828 -0.515 1.00 98.50 94 LEU A CA 1
ATOM 687 C C . LEU A 1 94 ? -1.209 -0.954 -1.721 1.00 98.50 94 LEU A C 1
ATOM 689 O O . LEU A 1 94 ? -0.710 -1.462 -2.724 1.00 98.50 94 LEU A O 1
ATOM 693 N N . ASN A 1 95 ? -1.382 0.365 -1.615 1.00 98.19 95 ASN A N 1
ATOM 694 C CA . ASN A 1 95 ? -1.019 1.299 -2.681 1.00 98.19 95 ASN A CA 1
ATOM 695 C C . ASN A 1 95 ? 0.487 1.276 -2.979 1.00 98.19 95 ASN A C 1
ATOM 697 O O . ASN A 1 95 ? 0.884 1.182 -4.143 1.00 98.19 95 ASN A O 1
ATOM 701 N N . LYS A 1 96 ? 1.333 1.292 -1.940 1.00 98.25 96 LYS A N 1
ATOM 702 C CA . LYS A 1 96 ? 2.793 1.177 -2.096 1.00 98.25 96 LYS A CA 1
ATOM 703 C C . LYS A 1 96 ? 3.204 -0.163 -2.704 1.00 98.25 96 LYS A C 1
ATOM 705 O O . LYS A 1 96 ? 4.077 -0.187 -3.568 1.00 98.25 96 LYS A O 1
ATOM 710 N N . ALA A 1 97 ? 2.572 -1.262 -2.296 1.00 98.44 97 ALA A N 1
ATOM 711 C CA . ALA A 1 97 ? 2.837 -2.584 -2.856 1.00 98.44 97 ALA A CA 1
ATOM 712 C C . ALA A 1 97 ? 2.474 -2.653 -4.349 1.00 98.44 97 ALA A C 1
ATOM 714 O O . ALA A 1 97 ? 3.275 -3.127 -5.153 1.00 98.44 97 ALA A O 1
ATOM 715 N N . ASN A 1 98 ? 1.318 -2.109 -4.739 1.00 98.19 98 ASN A N 1
ATOM 716 C CA . ASN A 1 98 ? 0.900 -2.037 -6.141 1.00 98.19 98 ASN A CA 1
ATOM 717 C C . ASN A 1 98 ? 1.866 -1.193 -6.985 1.00 98.19 98 ASN A C 1
ATOM 719 O O . ASN A 1 98 ? 2.243 -1.597 -8.084 1.00 98.19 98 ASN A O 1
ATOM 723 N N . GLN A 1 99 ? 2.311 -0.047 -6.463 1.00 98.25 99 GLN A N 1
ATOM 724 C CA . GLN A 1 99 ? 3.295 0.800 -7.139 1.00 98.25 99 GLN A CA 1
ATOM 725 C C . GLN A 1 99 ? 4.650 0.093 -7.304 1.00 98.25 99 GLN A C 1
ATOM 727 O O . GLN A 1 99 ? 5.276 0.182 -8.363 1.00 98.25 99 GLN A O 1
ATOM 732 N N . ALA A 1 100 ? 5.101 -0.626 -6.273 1.00 98.25 100 ALA A N 1
ATOM 733 C CA . ALA A 1 100 ? 6.320 -1.424 -6.335 1.00 98.25 100 ALA A CA 1
ATOM 734 C C . ALA A 1 100 ? 6.208 -2.553 -7.372 1.00 98.25 100 ALA A C 1
ATOM 736 O O . ALA A 1 100 ? 7.140 -2.741 -8.151 1.00 98.25 100 ALA A O 1
ATOM 737 N N . GLY A 1 101 ? 5.061 -3.239 -7.439 1.00 98.12 101 GLY A N 1
ATOM 738 C CA . GLY A 1 101 ? 4.775 -4.250 -8.462 1.00 98.12 101 GLY A CA 1
ATOM 739 C C . GLY A 1 101 ? 4.867 -3.684 -9.879 1.00 98.12 101 GLY A C 1
ATOM 740 O O . GLY A 1 101 ? 5.625 -4.195 -10.696 1.00 98.12 101 GLY A O 1
ATOM 741 N N . GLN A 1 102 ? 4.209 -2.550 -10.139 1.00 98.00 102 GLN A N 1
ATOM 742 C CA . GLN A 1 102 ? 4.277 -1.876 -11.444 1.00 98.00 102 GLN A CA 1
ATOM 743 C C . GLN A 1 102 ? 5.705 -1.457 -11.818 1.00 98.00 102 GLN A C 1
ATOM 745 O O . GLN A 1 102 ? 6.114 -1.587 -12.970 1.00 98.00 102 GLN A O 1
ATOM 750 N N . SER A 1 103 ? 6.475 -0.966 -10.846 1.00 98.00 103 SER A N 1
ATOM 751 C CA . SER A 1 103 ? 7.866 -0.554 -11.066 1.00 98.00 103 SER A CA 1
ATOM 752 C C . SER A 1 103 ? 8.764 -1.759 -11.369 1.00 98.00 103 SER A C 1
ATOM 754 O O . SER A 1 103 ? 9.645 -1.678 -12.224 1.00 98.00 103 SER A O 1
ATOM 756 N N . ALA A 1 104 ? 8.523 -2.892 -10.702 1.00 98.00 104 ALA A N 1
ATOM 757 C CA . ALA A 1 104 ? 9.214 -4.147 -10.971 1.00 98.00 104 ALA A CA 1
ATOM 758 C C . ALA A 1 104 ? 8.886 -4.684 -12.374 1.00 98.00 104 ALA A C 1
ATOM 760 O O . ALA A 1 104 ? 9.799 -5.076 -13.098 1.00 98.00 104 ALA A O 1
ATOM 761 N N . ASP A 1 105 ? 7.621 -4.632 -12.797 1.00 97.38 105 ASP A N 1
ATOM 762 C CA . ASP A 1 105 ? 7.210 -5.036 -14.147 1.00 97.38 105 ASP A CA 1
ATOM 763 C C . ASP A 1 105 ? 7.879 -4.170 -15.221 1.00 97.38 105 ASP A C 1
ATOM 765 O O . ASP A 1 105 ? 8.437 -4.683 -16.193 1.00 97.38 105 ASP A O 1
ATOM 769 N N . GLN A 1 106 ? 7.916 -2.850 -15.018 1.00 97.19 106 GLN A N 1
ATOM 770 C CA . GLN A 1 106 ? 8.631 -1.930 -15.907 1.00 97.19 106 GLN A CA 1
ATOM 771 C C . GLN A 1 106 ? 10.131 -2.241 -15.978 1.00 97.19 106 GLN A C 1
ATOM 773 O O . GLN A 1 106 ? 10.708 -2.248 -17.068 1.00 97.19 106 GLN A O 1
ATOM 778 N N . ALA A 1 107 ? 10.765 -2.526 -14.837 1.00 97.06 107 ALA A N 1
ATOM 779 C CA . ALA A 1 107 ? 12.174 -2.900 -14.791 1.00 97.06 107 ALA A CA 1
ATOM 780 C C . ALA A 1 107 ? 12.437 -4.216 -15.541 1.00 97.06 107 ALA A C 1
ATOM 782 O O . ALA A 1 107 ? 13.391 -4.292 -16.314 1.00 97.06 107 ALA A O 1
ATOM 783 N N . ASN A 1 108 ? 11.569 -5.218 -15.376 1.00 96.94 108 ASN A N 1
ATOM 784 C CA . ASN A 1 108 ? 11.661 -6.491 -16.092 1.00 96.94 108 ASN A CA 1
ATOM 785 C C . ASN A 1 108 ? 11.533 -6.296 -17.608 1.00 96.94 108 ASN A C 1
ATOM 787 O O . ASN A 1 108 ? 12.363 -6.806 -18.359 1.00 96.94 108 ASN A O 1
ATOM 791 N N . HIS A 1 109 ? 10.582 -5.478 -18.067 1.00 95.94 109 HIS A N 1
ATOM 792 C CA . HIS A 1 109 ? 10.464 -5.128 -19.485 1.00 95.94 109 HIS A CA 1
ATOM 793 C C . HIS A 1 109 ? 11.707 -4.409 -20.027 1.00 95.94 109 HIS A C 1
ATOM 795 O O . HIS A 1 109 ? 12.163 -4.696 -21.137 1.00 95.94 109 HIS A O 1
ATOM 801 N N . GLY A 1 110 ? 12.285 -3.492 -19.245 1.00 95.06 110 GLY A N 1
ATOM 802 C CA . GLY A 1 110 ? 13.549 -2.841 -19.587 1.00 95.06 110 GLY A CA 1
ATOM 803 C C . GLY A 1 110 ? 14.702 -3.841 -19.711 1.00 95.06 110 GL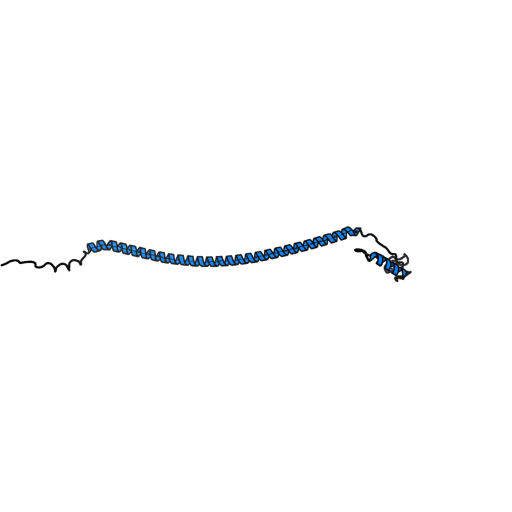Y A C 1
ATOM 804 O O . GLY A 1 110 ? 15.478 -3.771 -20.665 1.00 95.06 110 GLY A O 1
ATOM 805 N N . LEU A 1 111 ? 14.780 -4.807 -18.791 1.00 95.12 111 LEU A N 1
ATOM 806 C CA . LEU A 1 111 ? 15.768 -5.886 -18.818 1.00 95.12 111 LEU A CA 1
ATOM 807 C C . LEU A 1 111 ? 15.607 -6.793 -20.037 1.00 95.12 111 LEU A C 1
ATOM 809 O O . LEU A 1 111 ? 16.609 -7.144 -20.653 1.00 95.12 111 LEU A O 1
ATOM 813 N N . ASP A 1 112 ? 14.383 -7.157 -20.410 1.00 93.62 112 ASP A N 1
ATOM 814 C CA . ASP A 1 112 ? 14.134 -7.993 -21.587 1.00 93.62 112 ASP A CA 1
ATOM 815 C C . ASP A 1 112 ? 14.510 -7.268 -22.885 1.00 93.62 112 ASP A C 1
ATOM 817 O O . ASP A 1 112 ? 15.163 -7.848 -23.755 1.00 93.62 112 ASP A O 1
ATOM 821 N N . SER A 1 113 ? 14.201 -5.972 -22.982 1.00 89.81 113 SER A N 1
ATOM 822 C CA . SER A 1 113 ? 14.657 -5.122 -24.089 1.00 89.81 113 SER A CA 1
ATOM 823 C C . SER A 1 113 ? 16.187 -5.057 -24.158 1.00 89.81 113 SER A C 1
ATOM 825 O O . SER A 1 113 ? 16.778 -5.242 -25.224 1.00 89.81 113 SER A O 1
ATOM 827 N N . LEU A 1 114 ? 16.854 -4.868 -23.013 1.00 89.56 114 LEU A N 1
ATOM 828 C CA . LEU A 1 114 ? 18.313 -4.856 -22.942 1.00 89.56 114 LEU A CA 1
ATOM 829 C C . LEU A 1 114 ? 18.909 -6.209 -23.343 1.00 89.56 114 LEU A C 1
ATOM 831 O O . LEU A 1 114 ? 19.842 -6.245 -24.140 1.00 89.56 114 LEU A O 1
ATOM 835 N N . ARG A 1 115 ? 18.359 -7.320 -22.841 1.00 87.94 115 ARG A N 1
ATOM 836 C CA . ARG A 1 115 ? 18.770 -8.678 -23.226 1.00 87.94 115 ARG A CA 1
ATOM 837 C C . ARG A 1 115 ? 18.636 -8.888 -24.724 1.00 87.94 115 ARG A C 1
ATOM 839 O O . ARG A 1 115 ? 19.539 -9.460 -25.323 1.00 87.94 115 ARG A O 1
ATOM 846 N N . GLN A 1 116 ? 17.560 -8.395 -25.336 1.00 84.62 116 GLN A N 1
ATOM 847 C CA . GLN A 1 116 ? 17.402 -8.448 -26.783 1.00 84.62 116 GLN A CA 1
ATOM 848 C C . GLN A 1 116 ? 18.498 -7.641 -27.489 1.00 84.62 116 GLN A C 1
ATOM 850 O O . GLN A 1 116 ? 19.097 -8.147 -28.429 1.00 84.62 116 GLN A O 1
ATOM 855 N N . VAL A 1 117 ? 18.808 -6.420 -27.050 1.00 83.12 117 VAL A N 1
ATOM 856 C CA . VAL A 1 117 ? 19.899 -5.631 -27.651 1.00 83.12 117 VAL A CA 1
ATOM 857 C C . VAL A 1 117 ? 21.248 -6.342 -27.507 1.00 83.12 117 VAL A C 1
ATOM 859 O O . VAL A 1 117 ? 21.975 -6.453 -28.489 1.00 83.12 117 VAL A O 1
ATOM 862 N N . VAL A 1 118 ? 21.558 -6.868 -26.320 1.00 84.19 118 VAL A N 1
ATOM 863 C CA . VAL A 1 118 ? 22.816 -7.578 -26.045 1.00 84.19 118 VAL A CA 1
ATOM 864 C C . VAL A 1 118 ? 22.920 -8.865 -26.861 1.00 84.19 118 VAL A C 1
ATOM 866 O O . VAL A 1 118 ? 23.951 -9.104 -27.472 1.00 84.19 118 VAL A O 1
ATOM 869 N N . ALA A 1 119 ? 21.858 -9.667 -26.947 1.00 81.62 119 ALA A N 1
ATOM 870 C CA . ALA A 1 119 ? 21.859 -10.897 -27.742 1.00 81.62 119 ALA A CA 1
ATOM 871 C C . ALA A 1 119 ? 22.067 -10.645 -29.246 1.00 81.62 119 ALA A C 1
ATOM 873 O O . ALA A 1 119 ? 22.519 -11.535 -29.954 1.00 81.62 119 ALA A O 1
ATOM 874 N N . ASN A 1 120 ? 21.747 -9.441 -29.730 1.00 72.75 120 ASN A N 1
ATOM 875 C CA . ASN A 1 120 ? 21.942 -9.048 -31.125 1.00 72.75 120 ASN A CA 1
ATOM 876 C C . ASN A 1 120 ? 23.226 -8.223 -31.345 1.00 72.75 120 ASN A C 1
ATOM 878 O O . ASN A 1 120 ? 23.457 -7.769 -32.463 1.00 72.75 120 ASN A O 1
ATOM 882 N N . ILE A 1 121 ? 24.061 -8.009 -30.316 1.00 74.62 121 ILE A N 1
ATOM 883 C CA . ILE A 1 121 ? 25.295 -7.217 -30.451 1.00 74.62 121 ILE A CA 1
ATOM 884 C C . ILE A 1 121 ? 26.343 -7.935 -31.313 1.00 74.62 121 ILE A C 1
ATOM 886 O O . ILE A 1 121 ? 27.064 -7.291 -32.064 1.00 74.62 121 ILE A O 1
ATOM 890 N N . ASP A 1 122 ? 26.381 -9.266 -31.272 1.00 69.06 122 ASP A N 1
ATOM 891 C CA . ASP A 1 122 ? 27.304 -10.067 -32.087 1.00 69.06 122 ASP A CA 1
ATOM 892 C C . ASP A 1 122 ? 26.801 -10.262 -33.529 1.00 69.06 122 ASP A C 1
ATOM 894 O O . ASP A 1 122 ? 27.527 -10.758 -34.388 1.00 69.06 122 ASP A O 1
ATOM 898 N N . ASP A 1 123 ? 25.565 -9.845 -33.820 1.00 70.19 123 ASP A N 1
ATOM 899 C CA . ASP A 1 123 ? 24.945 -9.970 -35.143 1.00 70.19 123 ASP A CA 1
ATOM 900 C C . ASP A 1 123 ? 25.121 -8.704 -36.006 1.00 70.19 123 ASP A C 1
ATOM 902 O O . ASP A 1 123 ? 24.581 -8.624 -37.115 1.00 70.19 123 ASP A O 1
ATOM 906 N N . TYR A 1 124 ? 25.903 -7.713 -35.545 1.00 69.69 124 TYR A N 1
ATOM 907 C CA . TYR A 1 124 ? 26.318 -6.593 -36.391 1.00 69.69 124 TYR A CA 1
ATOM 908 C C . TYR A 1 124 ? 27.205 -7.103 -37.529 1.00 69.69 124 TYR A C 1
ATOM 910 O O . TYR A 1 124 ? 28.398 -7.356 -37.376 1.00 69.69 124 TYR A O 1
ATOM 918 N N . LYS A 1 125 ? 26.604 -7.227 -38.709 1.00 74.50 125 LYS A N 1
ATOM 919 C CA . LYS A 1 125 ? 27.291 -7.594 -39.948 1.00 74.50 125 LYS A CA 1
ATOM 920 C C . LYS A 1 125 ? 27.555 -6.336 -40.755 1.00 74.50 125 LYS A C 1
ATOM 922 O O . LYS A 1 125 ? 26.663 -5.497 -40.889 1.00 74.50 125 LYS A O 1
ATOM 927 N N . LEU A 1 126 ? 28.755 -6.230 -41.326 1.00 77.75 126 LEU A N 1
ATOM 928 C CA . LEU A 1 126 ? 29.074 -5.184 -42.294 1.00 77.75 126 LEU A CA 1
ATOM 929 C C . LEU A 1 126 ? 28.059 -5.256 -43.444 1.00 77.75 126 LEU A C 1
ATOM 931 O O . LEU A 1 126 ? 28.053 -6.218 -44.207 1.00 77.75 126 LEU A O 1
ATOM 935 N N . GLN A 1 127 ? 27.169 -4.266 -43.523 1.00 79.19 127 GLN A N 1
ATOM 936 C CA . GLN A 1 127 ? 26.145 -4.198 -44.570 1.00 79.19 127 GLN A CA 1
ATOM 937 C C . GLN A 1 127 ? 26.699 -3.575 -45.847 1.00 79.19 127 GLN A C 1
ATOM 939 O O . GLN A 1 127 ? 26.449 -4.064 -46.942 1.00 79.19 127 GLN A O 1
ATOM 944 N N . THR A 1 128 ? 27.445 -2.486 -45.696 1.00 84.88 128 THR A N 1
ATOM 945 C CA . THR A 1 128 ? 28.018 -1.723 -46.801 1.00 84.88 128 THR A CA 1
ATOM 946 C C . THR A 1 128 ? 29.247 -0.966 -46.298 1.00 84.88 128 THR A C 1
ATOM 948 O O . THR A 1 128 ? 29.379 -0.714 -45.097 1.00 84.88 128 THR A O 1
ATOM 951 N N . SER A 1 129 ? 30.173 -0.659 -47.200 1.00 87.38 129 SER A N 1
ATOM 952 C CA . SER A 1 129 ? 31.404 0.080 -46.920 1.00 87.38 129 SER A CA 1
ATOM 953 C C . SER A 1 129 ? 31.757 0.937 -48.129 1.00 87.38 129 SER A C 1
ATOM 955 O O . SER A 1 129 ? 31.576 0.504 -49.266 1.00 87.38 129 SER A O 1
ATOM 957 N N . ALA A 1 130 ? 32.279 2.138 -47.883 1.00 89.00 130 ALA A N 1
ATOM 958 C CA . ALA A 1 130 ? 32.781 3.028 -48.919 1.00 89.00 130 ALA A CA 1
ATOM 959 C C . ALA A 1 130 ? 34.201 3.473 -48.573 1.00 89.00 130 ALA A C 1
ATOM 961 O O . ALA A 1 130 ? 34.475 3.914 -47.457 1.00 89.00 130 ALA A O 1
ATOM 962 N N . THR A 1 131 ? 35.102 3.390 -49.548 1.00 89.88 131 THR A N 1
ATOM 963 C CA . THR A 1 131 ? 36.449 3.952 -49.437 1.00 89.88 131 THR A CA 1
ATOM 964 C C . THR A 1 131 ? 36.470 5.311 -50.111 1.00 89.88 131 THR A C 1
ATOM 966 O O . THR A 1 131 ? 36.190 5.419 -51.303 1.00 89.88 131 THR A O 1
ATOM 969 N N . VAL A 1 132 ? 36.828 6.343 -49.350 1.00 90.56 132 VAL A N 1
ATOM 970 C CA . VAL A 1 132 ? 36.859 7.723 -49.832 1.00 90.56 132 VAL A CA 1
ATOM 971 C C . VAL A 1 132 ? 38.306 8.215 -49.889 1.00 90.56 132 VAL A C 1
ATOM 973 O O . VAL A 1 132 ? 38.877 8.536 -48.847 1.00 90.56 132 VAL A O 1
ATOM 976 N N . PRO A 1 133 ? 38.935 8.256 -51.078 1.00 88.44 133 PRO A N 1
ATOM 977 C CA . PRO A 1 133 ? 40.307 8.717 -51.202 1.00 88.44 133 PRO A CA 1
ATOM 978 C C . PRO A 1 133 ? 40.391 10.243 -51.090 1.00 88.44 133 PRO A C 1
ATOM 980 O O . PRO A 1 133 ? 39.603 10.983 -51.685 1.00 88.44 133 PRO A O 1
ATOM 983 N N . PHE A 1 134 ? 41.413 10.708 -50.380 1.00 89.19 134 PHE A N 1
ATOM 984 C CA . PHE A 1 134 ? 41.763 12.119 -50.273 1.00 89.19 134 PHE A CA 1
ATOM 985 C C . PHE A 1 134 ? 42.955 12.459 -51.174 1.00 89.19 134 PHE A C 1
ATOM 987 O O . PHE A 1 134 ? 43.795 11.610 -51.477 1.00 89.19 134 PHE A O 1
ATOM 994 N N . LYS A 1 135 ? 43.039 13.717 -51.625 1.00 86.50 135 LYS A N 1
ATOM 995 C CA . LYS A 1 135 ? 44.235 14.215 -52.325 1.00 86.50 135 LYS A CA 1
ATOM 996 C C . LYS A 1 135 ? 45.374 14.417 -51.324 1.00 86.50 135 LYS A C 1
ATOM 998 O O . LYS A 1 135 ? 45.124 14.675 -50.150 1.00 86.50 135 LYS A O 1
ATOM 1003 N N . PHE A 1 136 ? 46.617 14.363 -51.809 1.00 83.44 136 PHE A N 1
ATOM 1004 C CA . PHE A 1 136 ? 47.801 14.585 -50.975 1.00 83.44 136 PHE A CA 1
ATOM 1005 C C . PHE A 1 136 ? 47.672 15.877 -50.156 1.00 83.44 136 PHE A C 1
ATOM 1007 O O . PHE A 1 136 ? 47.446 16.948 -50.726 1.00 83.44 136 PHE A O 1
ATOM 1014 N N . ASN A 1 137 ? 47.824 15.752 -48.834 1.00 81.94 137 ASN A N 1
ATOM 1015 C CA . ASN A 1 137 ? 47.735 16.846 -47.866 1.00 81.94 137 ASN A CA 1
ATOM 1016 C C . ASN A 1 137 ? 46.419 17.657 -47.949 1.00 81.94 137 ASN A C 1
ATOM 1018 O O . ASN A 1 137 ? 46.422 18.883 -47.826 1.00 81.94 137 ASN A O 1
ATOM 1022 N N . GLN A 1 138 ? 45.289 16.993 -48.220 1.00 84.81 138 GLN A N 1
ATOM 1023 C CA . GLN A 1 138 ? 43.964 17.619 -48.255 1.00 84.81 138 GLN A CA 1
ATOM 1024 C C . GLN A 1 138 ? 42.927 16.762 -47.530 1.00 84.81 138 GLN A C 1
ATOM 1026 O O . GLN A 1 138 ? 42.817 15.576 -47.793 1.00 84.81 138 GLN A O 1
ATOM 1031 N N . PHE A 1 139 ? 42.088 17.391 -46.708 1.00 87.38 139 PHE A N 1
ATOM 1032 C CA . PHE A 1 139 ? 40.921 16.770 -46.059 1.00 87.38 139 PHE A CA 1
ATOM 1033 C C . PHE A 1 139 ? 39.598 17.111 -46.772 1.00 87.38 139 PHE A C 1
ATOM 1035 O O . PHE A 1 139 ? 38.512 16.727 -46.341 1.00 87.38 139 PHE A O 1
ATOM 1042 N N . THR A 1 140 ? 39.659 17.877 -47.864 1.00 91.62 140 THR A N 1
ATOM 1043 C CA . THR A 1 140 ? 38.467 18.271 -48.620 1.00 91.62 140 THR A CA 1
ATOM 1044 C C . THR A 1 140 ? 38.012 17.129 -49.520 1.00 91.62 140 THR A C 1
ATOM 1046 O O . THR A 1 140 ? 38.741 16.700 -50.414 1.00 91.62 140 THR A O 1
ATOM 1049 N N . LEU A 1 141 ? 36.769 16.691 -49.329 1.00 91.38 141 LEU A N 1
ATOM 1050 C CA . LEU A 1 141 ? 36.123 15.697 -50.184 1.00 91.38 141 LEU A CA 1
ATOM 1051 C C . LEU A 1 141 ? 35.966 16.208 -51.622 1.00 91.38 141 LEU A C 1
ATOM 1053 O O . LEU A 1 141 ? 35.488 17.326 -51.851 1.00 91.38 141 LEU A O 1
ATOM 1057 N N . THR A 1 142 ? 36.311 15.362 -52.592 1.00 92.62 142 THR A N 1
ATOM 1058 C CA . THR A 1 142 ? 36.026 15.605 -54.012 1.00 92.62 142 THR A CA 1
ATOM 1059 C C . THR A 1 142 ? 34.520 15.515 -54.291 1.00 92.62 142 THR A C 1
ATOM 1061 O O . THR A 1 142 ? 33.748 15.028 -53.464 1.00 92.62 142 THR A O 1
ATOM 1064 N N . ALA A 1 143 ? 34.077 16.004 -55.455 1.00 93.00 143 ALA A N 1
ATOM 1065 C CA . ALA A 1 143 ? 32.675 15.877 -55.862 1.00 93.00 143 ALA A CA 1
ATOM 1066 C C . ALA A 1 143 ? 32.245 14.400 -55.942 1.00 93.00 143 ALA A C 1
ATOM 1068 O O . ALA A 1 143 ? 31.211 14.040 -55.386 1.00 93.00 143 ALA A O 1
ATOM 1069 N N . ASP A 1 144 ? 33.092 13.553 -56.528 1.00 89.44 144 ASP A N 1
ATOM 1070 C CA . ASP A 1 144 ? 32.848 12.112 -56.650 1.00 89.44 144 ASP A CA 1
ATOM 1071 C C . ASP A 1 144 ? 32.765 11.434 -55.272 1.00 89.44 144 ASP A C 1
ATOM 1073 O O . ASP A 1 144 ? 31.828 10.688 -55.005 1.00 89.44 144 ASP A O 1
ATOM 1077 N N . ALA A 1 145 ? 33.671 11.777 -54.347 1.00 92.00 145 ALA A N 1
ATOM 1078 C CA . ALA A 1 145 ? 33.652 11.271 -52.974 1.00 92.00 145 ALA A CA 1
ATOM 1079 C C . ALA A 1 145 ? 32.358 11.622 -52.224 1.00 92.00 145 ALA A C 1
ATOM 1081 O O . ALA A 1 145 ? 31.806 10.790 -51.506 1.00 92.00 145 ALA A O 1
ATOM 1082 N N . LYS A 1 146 ? 31.856 12.854 -52.391 1.00 93.31 146 LYS A N 1
ATOM 1083 C CA . LYS A 1 146 ? 30.565 13.262 -51.816 1.00 93.31 146 LYS A CA 1
ATOM 1084 C C . LYS A 1 146 ? 29.420 12.461 -52.419 1.00 93.31 146 LYS A C 1
ATOM 1086 O O . LYS A 1 146 ? 28.575 11.976 -51.679 1.00 93.31 146 LYS A O 1
ATOM 1091 N N . GLN A 1 147 ? 29.428 12.275 -53.738 1.00 93.38 147 GLN A N 1
ATOM 1092 C CA . GLN A 1 147 ? 28.403 11.500 -54.424 1.00 93.38 147 GLN A CA 1
ATOM 1093 C C . GLN A 1 147 ? 28.382 10.036 -53.959 1.00 93.38 147 GLN A C 1
ATOM 1095 O O . GLN A 1 147 ? 27.305 9.458 -53.817 1.00 93.38 147 GLN A O 1
ATOM 1100 N N . ASP A 1 148 ? 29.538 9.427 -53.704 1.00 90.56 148 ASP A N 1
ATOM 1101 C CA . ASP A 1 148 ? 29.606 8.054 -53.201 1.00 90.56 148 ASP A CA 1
ATOM 1102 C C . ASP A 1 148 ? 29.133 7.943 -51.743 1.00 90.56 148 ASP A C 1
ATOM 1104 O O . ASP A 1 148 ? 28.394 7.013 -51.413 1.00 90.56 148 ASP A O 1
ATOM 1108 N N . LEU A 1 149 ? 29.446 8.928 -50.892 1.00 93.00 149 LEU A N 1
ATOM 1109 C CA . LEU A 1 149 ? 28.866 9.022 -49.547 1.00 93.00 149 LEU A CA 1
ATOM 1110 C C . LEU A 1 149 ? 27.345 9.243 -49.581 1.00 93.00 149 LEU A C 1
ATOM 1112 O O . LEU A 1 149 ? 26.631 8.654 -48.771 1.00 93.00 149 LEU A O 1
ATOM 1116 N N . ASP A 1 150 ? 26.832 10.034 -50.527 1.00 93.94 150 ASP A N 1
ATOM 1117 C CA . ASP A 1 150 ? 25.391 10.254 -50.700 1.00 93.94 150 ASP A CA 1
ATOM 1118 C C . ASP A 1 150 ? 24.667 8.965 -51.122 1.00 93.94 150 ASP A C 1
ATOM 1120 O O . ASP A 1 150 ? 23.579 8.670 -50.617 1.00 93.94 150 ASP A O 1
ATOM 1124 N N . LYS A 1 151 ? 25.272 8.158 -52.007 1.00 90.75 151 LYS A N 1
ATOM 1125 C CA . LYS A 1 151 ? 24.748 6.827 -52.368 1.00 90.75 151 LYS A CA 1
ATOM 1126 C C . LYS A 1 151 ? 24.714 5.907 -51.151 1.00 90.75 151 LYS A C 1
ATOM 1128 O O . LYS A 1 151 ? 23.663 5.336 -50.865 1.00 90.75 151 LYS A O 1
ATOM 1133 N N . LEU A 1 152 ? 25.820 5.827 -50.405 1.00 90.56 152 LEU A N 1
ATOM 1134 C CA . LEU A 1 152 ? 25.918 5.026 -49.183 1.00 90.56 152 LEU A CA 1
ATOM 1135 C C . LEU A 1 152 ? 24.837 5.426 -48.170 1.00 90.56 152 LEU A C 1
ATOM 1137 O O . LEU A 1 152 ? 24.132 4.574 -47.628 1.00 90.56 152 LEU A O 1
ATOM 1141 N N . ALA A 1 153 ? 24.663 6.732 -47.951 1.00 90.81 153 ALA A N 1
ATOM 1142 C CA . ALA A 1 153 ? 23.629 7.272 -47.079 1.00 90.81 153 ALA A CA 1
ATOM 1143 C C . ALA A 1 153 ? 22.220 6.900 -47.565 1.00 90.81 153 ALA A C 1
ATOM 1145 O O . ALA A 1 153 ? 21.355 6.582 -46.749 1.00 90.81 153 ALA A O 1
ATOM 1146 N N . GLY A 1 154 ? 21.987 6.904 -48.881 1.00 92.06 154 GLY A N 1
ATOM 1147 C CA . GLY A 1 154 ? 20.738 6.461 -49.499 1.00 92.06 154 GLY A CA 1
ATOM 1148 C C . GLY A 1 154 ? 20.424 4.984 -49.244 1.00 92.06 154 GLY A C 1
ATOM 1149 O O . GLY A 1 154 ? 19.289 4.664 -48.887 1.00 92.06 154 GLY A O 1
ATOM 1150 N N . GLU A 1 155 ? 21.420 4.104 -49.367 1.00 88.06 155 GLU A N 1
ATOM 1151 C CA . GLU A 1 155 ? 21.284 2.656 -49.147 1.00 88.06 155 GLU A CA 1
ATOM 1152 C C . GLU A 1 155 ? 20.911 2.323 -47.698 1.00 88.06 155 GLU A C 1
ATOM 1154 O O . GLU A 1 155 ? 20.018 1.511 -47.449 1.00 88.06 155 GLU A O 1
ATOM 1159 N N . ILE A 1 156 ? 21.541 2.990 -46.726 1.00 89.31 156 ILE A N 1
ATOM 1160 C CA . ILE A 1 156 ? 21.327 2.693 -45.302 1.00 89.31 156 ILE A CA 1
ATOM 1161 C C . ILE A 1 156 ? 20.158 3.462 -44.678 1.00 89.31 156 ILE A C 1
ATOM 1163 O O . ILE A 1 156 ? 19.744 3.137 -43.569 1.00 89.31 156 ILE A O 1
ATOM 1167 N N . LYS A 1 157 ? 19.580 4.454 -45.372 1.00 87.50 157 LYS A N 1
ATOM 1168 C CA . LYS A 1 157 ? 18.528 5.343 -44.837 1.00 87.50 157 LYS A CA 1
ATOM 1169 C C . LYS A 1 157 ? 17.302 4.605 -44.296 1.00 87.50 157 LYS A C 1
ATOM 1171 O O . LYS A 1 157 ? 16.638 5.094 -43.385 1.00 87.50 157 LYS A O 1
ATOM 1176 N N . SER A 1 158 ? 16.966 3.462 -44.892 1.00 86.62 158 SER A N 1
ATOM 1177 C CA . SER A 1 158 ? 15.809 2.652 -44.490 1.00 86.62 158 SER A CA 1
ATOM 1178 C C . SER A 1 158 ? 16.125 1.636 -43.387 1.00 86.62 158 SER A C 1
ATOM 1180 O O . SER A 1 158 ? 15.203 1.102 -42.762 1.00 86.62 158 SER A O 1
ATOM 1182 N N . ASN A 1 159 ? 17.413 1.400 -43.113 1.00 84.06 159 ASN A N 1
ATOM 1183 C CA . ASN A 1 159 ? 17.849 0.451 -42.103 1.00 84.06 159 ASN A CA 1
ATOM 1184 C C . ASN A 1 159 ? 17.500 0.983 -40.711 1.00 84.06 159 ASN A C 1
ATOM 1186 O O . ASN A 1 159 ? 17.565 2.178 -40.426 1.00 84.06 159 ASN A O 1
ATOM 1190 N N . LYS A 1 160 ? 17.126 0.079 -39.811 1.00 78.25 160 LYS A N 1
ATOM 1191 C CA . LYS A 1 160 ? 16.859 0.401 -38.407 1.00 78.25 160 LYS A CA 1
ATOM 1192 C C . LYS A 1 160 ? 17.931 -0.266 -37.558 1.00 78.25 160 LYS A C 1
ATOM 1194 O O . LYS A 1 160 ? 18.265 -1.413 -37.824 1.00 78.25 160 LYS A O 1
ATOM 1199 N N . ARG A 1 161 ? 18.412 0.428 -36.519 1.00 77.38 161 ARG A N 1
ATOM 1200 C CA . ARG A 1 161 ? 19.407 -0.089 -35.556 1.00 77.38 161 ARG A CA 1
ATOM 1201 C C . ARG A 1 161 ? 20.747 -0.467 -36.214 1.00 77.38 161 ARG A C 1
ATOM 1203 O O . ARG A 1 161 ? 21.165 -1.616 -36.168 1.00 77.38 161 ARG A O 1
ATOM 1210 N N . TYR A 1 162 ? 21.417 0.512 -36.814 1.00 81.81 162 TYR A N 1
ATOM 1211 C CA . TYR A 1 162 ? 22.784 0.380 -37.326 1.00 81.81 162 TYR A CA 1
ATOM 1212 C C . TYR A 1 162 ? 23.696 1.420 -36.664 1.00 81.81 162 TYR A C 1
ATOM 1214 O O . TYR A 1 162 ? 23.214 2.436 -36.160 1.00 81.81 162 TYR A O 1
ATOM 1222 N N . PHE A 1 163 ? 25.004 1.179 -36.687 1.00 82.81 163 PHE A N 1
ATOM 1223 C CA . PHE A 1 163 ? 26.018 2.184 -36.376 1.00 82.81 163 PHE A CA 1
ATOM 1224 C C . PHE A 1 163 ? 26.890 2.414 -37.614 1.00 82.81 163 PHE A C 1
ATOM 1226 O O . PHE A 1 163 ? 27.013 1.529 -38.459 1.00 82.81 163 PHE A O 1
ATOM 1233 N N . ILE A 1 164 ? 27.470 3.607 -37.736 1.00 87.19 164 ILE A N 1
ATOM 1234 C CA . ILE A 1 164 ? 28.441 3.935 -38.784 1.00 87.19 164 ILE A CA 1
ATOM 1235 C C . ILE A 1 164 ? 29.791 4.114 -38.093 1.00 87.19 164 ILE A C 1
ATOM 1237 O O . ILE A 1 164 ? 29.915 4.975 -37.223 1.00 87.19 164 ILE A O 1
ATOM 1241 N N . ALA A 1 165 ? 30.784 3.312 -38.473 1.00 87.00 165 ALA A N 1
ATOM 1242 C CA . ALA A 1 165 ? 32.182 3.566 -38.138 1.00 87.00 165 ALA A CA 1
ATOM 1243 C C . ALA A 1 165 ? 32.851 4.322 -39.287 1.00 87.00 165 ALA A C 1
ATOM 1245 O O . ALA A 1 165 ? 32.686 3.959 -40.451 1.00 87.00 165 ALA A O 1
ATOM 1246 N N . VAL A 1 166 ? 33.603 5.367 -38.947 1.00 90.38 166 VAL A N 1
ATOM 1247 C CA . VAL A 1 166 ? 34.438 6.118 -39.885 1.00 90.38 166 VAL A CA 1
ATOM 1248 C C . VAL A 1 166 ? 35.872 5.996 -39.398 1.00 90.38 166 VAL A C 1
ATOM 1250 O O . VAL A 1 166 ? 36.184 6.421 -38.288 1.00 90.38 166 VAL A O 1
ATOM 1253 N N . GLU A 1 167 ? 36.724 5.401 -40.223 1.00 89.06 167 GLU A N 1
ATOM 1254 C CA . GLU A 1 167 ? 38.132 5.167 -39.913 1.00 89.06 167 GLU A CA 1
ATOM 1255 C C . GLU A 1 167 ? 39.000 5.951 -40.899 1.00 89.06 167 GLU A C 1
ATOM 1257 O O . GLU A 1 167 ? 38.835 5.844 -42.116 1.00 89.06 167 GLU A O 1
ATOM 1262 N N . GLY A 1 168 ? 39.897 6.778 -40.360 1.00 89.62 168 GLY A N 1
ATOM 1263 C CA . GLY A 1 168 ? 40.878 7.533 -41.132 1.00 89.62 168 GLY A CA 1
ATOM 1264 C C . GLY A 1 168 ? 42.202 6.781 -41.201 1.00 89.62 168 GLY A C 1
ATOM 1265 O O . GLY A 1 168 ? 42.682 6.268 -40.193 1.00 89.62 168 GLY A O 1
ATOM 1266 N N . PHE A 1 169 ? 42.802 6.739 -42.388 1.00 88.88 169 PHE A N 1
ATOM 1267 C CA . PHE A 1 169 ? 44.125 6.163 -42.611 1.00 88.88 169 PHE A CA 1
ATOM 1268 C C . PHE A 1 169 ? 45.005 7.179 -43.334 1.00 88.88 169 PHE A C 1
ATOM 1270 O O . PHE A 1 169 ? 44.537 7.884 -44.230 1.00 88.88 169 PHE A O 1
ATOM 1277 N N . THR A 1 170 ? 46.290 7.205 -42.992 1.00 89.25 170 THR A N 1
ATOM 1278 C CA . THR A 1 170 ? 47.321 7.913 -43.758 1.00 89.25 170 THR A CA 1
ATOM 1279 C C . THR A 1 170 ? 48.216 6.913 -44.480 1.00 89.25 170 THR A C 1
ATOM 1281 O O . THR A 1 170 ? 48.269 5.732 -44.128 1.00 89.25 170 THR A O 1
ATOM 1284 N N . ASP A 1 171 ? 48.974 7.387 -45.465 1.00 86.62 171 ASP A N 1
ATOM 1285 C CA . ASP A 1 171 ? 50.118 6.633 -45.967 1.00 86.62 171 ASP A CA 1
ATOM 1286 C C . ASP A 1 171 ? 51.274 6.624 -44.937 1.00 86.62 171 ASP A C 1
ATOM 1288 O O . ASP A 1 171 ? 51.157 7.122 -43.809 1.00 86.62 171 ASP A O 1
ATOM 1292 N N . ASN A 1 172 ? 52.393 5.994 -45.302 1.00 87.81 172 ASN A N 1
ATOM 1293 C CA . ASN A 1 172 ? 53.581 5.892 -44.453 1.00 87.81 172 ASN A CA 1
ATOM 1294 C C . ASN A 1 172 ? 54.557 7.073 -44.619 1.00 87.81 172 ASN A C 1
ATOM 1296 O O . ASN A 1 172 ? 55.707 6.971 -44.185 1.00 87.81 172 ASN A O 1
ATOM 1300 N N . ILE A 1 173 ? 54.138 8.168 -45.260 1.00 85.38 173 ILE A N 1
ATOM 1301 C CA . ILE A 1 173 ? 54.977 9.336 -45.519 1.00 85.38 173 ILE A CA 1
ATOM 1302 C C . ILE A 1 173 ? 54.778 10.348 -44.383 1.00 85.38 173 ILE A C 1
ATOM 1304 O O . ILE A 1 173 ? 53.655 10.687 -44.031 1.00 85.38 173 ILE A O 1
ATOM 1308 N N . GLY A 1 174 ? 55.875 10.859 -43.813 1.00 84.00 174 GLY A N 1
ATOM 1309 C CA . GLY A 1 174 ? 55.841 11.851 -42.729 1.00 84.00 174 GLY A CA 1
ATOM 1310 C C . GLY A 1 174 ? 56.019 11.264 -41.324 1.00 84.00 174 GLY A C 1
ATOM 1311 O O . GLY A 1 174 ? 56.224 10.067 -41.135 1.00 84.00 174 GLY A O 1
ATOM 1312 N N . ALA A 1 175 ? 56.024 12.137 -40.313 1.00 89.88 175 ALA A N 1
ATOM 1313 C CA . ALA A 1 175 ? 56.171 11.723 -38.918 1.00 89.88 175 ALA A CA 1
ATOM 1314 C C . ALA A 1 175 ? 54.849 11.165 -38.371 1.00 89.88 175 ALA A C 1
ATOM 1316 O O . ALA A 1 175 ? 53.787 11.719 -38.638 1.00 89.88 175 ALA A O 1
ATOM 1317 N N . LYS A 1 176 ? 54.910 10.135 -37.516 1.00 87.75 176 LYS A N 1
ATOM 1318 C CA . LYS A 1 176 ? 53.719 9.510 -36.907 1.00 87.75 176 LYS A CA 1
ATOM 1319 C C . LYS A 1 176 ? 52.780 10.523 -36.242 1.00 87.75 176 LYS A C 1
ATOM 1321 O O . LYS A 1 176 ? 51.588 10.495 -36.494 1.00 87.75 176 LYS A O 1
ATOM 1326 N N . GLN A 1 177 ? 53.329 11.454 -35.460 1.00 88.12 177 GLN A N 1
ATOM 1327 C CA . GLN A 1 177 ? 52.554 12.509 -34.788 1.00 88.12 177 GLN A CA 1
ATOM 1328 C C . GLN A 1 177 ? 51.865 13.472 -35.762 1.00 88.12 177 GLN A C 1
ATOM 1330 O O . GLN A 1 177 ? 50.825 14.024 -35.432 1.00 88.12 177 GLN A O 1
ATOM 1335 N N . TYR A 1 178 ? 52.454 13.691 -36.940 1.00 85.50 178 TYR A N 1
ATOM 1336 C CA . TYR A 1 178 ? 51.842 14.506 -37.986 1.00 85.50 178 TYR A CA 1
ATOM 1337 C C . TYR A 1 178 ? 50.683 13.747 -38.637 1.00 85.50 178 TYR A C 1
ATOM 1339 O O . TYR A 1 178 ? 49.593 14.291 -38.738 1.00 85.50 178 TYR A O 1
ATOM 1347 N N . ASN A 1 179 ? 50.889 12.472 -38.975 1.00 85.25 179 ASN A N 1
ATOM 1348 C CA . ASN A 1 179 ? 49.865 11.623 -39.584 1.00 85.25 179 ASN A CA 1
ATOM 1349 C C . ASN A 1 179 ? 48.680 11.327 -38.650 1.00 85.25 179 ASN A C 1
ATOM 1351 O O . ASN A 1 179 ? 47.555 11.244 -39.117 1.00 85.25 179 ASN A O 1
ATOM 1355 N N . GLU A 1 180 ? 48.902 11.213 -37.338 1.00 84.75 180 GLU A N 1
ATOM 1356 C CA . GLU A 1 180 ? 47.826 11.059 -36.342 1.00 84.75 180 GLU A CA 1
ATOM 1357 C C . GLU A 1 180 ? 47.001 12.338 -36.120 1.00 84.75 180 GLU A C 1
ATOM 1359 O O . GLU A 1 180 ? 45.913 12.269 -35.554 1.00 84.75 180 GLU A O 1
ATOM 1364 N N . ALA A 1 181 ? 47.528 13.503 -36.509 1.00 82.50 181 ALA A N 1
ATOM 1365 C CA . ALA A 1 181 ? 46.850 14.791 -36.374 1.00 82.50 181 ALA A CA 1
ATOM 1366 C C . ALA A 1 181 ? 46.067 15.208 -37.635 1.00 82.50 181 ALA A C 1
ATOM 1368 O O . ALA A 1 181 ? 45.392 16.241 -37.599 1.00 82.50 181 ALA A O 1
ATOM 1369 N N . LEU A 1 182 ? 46.196 14.447 -38.731 1.00 77.44 182 LEU A N 1
ATOM 1370 C CA . LEU A 1 182 ? 45.431 14.597 -39.975 1.00 77.44 182 LEU A CA 1
ATOM 1371 C C . LEU A 1 182 ? 44.080 13.879 -39.874 1.00 77.44 182 LEU A C 1
ATOM 1373 O O . LEU A 1 182 ? 43.103 14.448 -40.412 1.00 77.44 182 LEU A O 1
#

Secondary structure (DSSP, 8-state):
----------STTSSSSSS---HHHHHHHHHHHHHHHHHHHHHHHHHHHHHHHHHHHHHHHHHHHHHHHHHHHHHHHHHHHHHHHHHHHHHHHHHHHHHHHHHHHHHHHHHHHHHHHHHTGGG---------PPPTT--PPPHHHHHHHHHHHHHHTT-SS----------S-S-HHHHTT-

Foldseek 3Di:
DDDDDDDDDDDPPDDPPPPDPDPVNCCVVVVVVVVVVVVVVVVVVVVVVVVVVVVVVVVVVVVVVVVVVVVVVVVVVVVVVVVVVVVVVVVVVVVVVVVVVVVVVVVVVVVVVVVVVVVCPVVQDCPDDDDFDDDVPDPDGDPVSVVVVVVVCVVCVPPDDHDDDDDDDDDPPDDPVVRVVD